Protein AF-0000000068900283 (afdb_homodimer)

Secondary structure (DSSP, 8-state):
-----PPP-----HHHHHHHHHHHHHHHHHHHHHHHHHHT-EEEEEEE-TT--EEEEEESGGGHHHHHHHHHHHHHHHHHHHHTS----/-----PPP-----HHHHHHHHHHHHHHHHHHHHHHHHHHT-EEEEEEE-TT--EEEEEESGGGHHHHHHHHHHHHHHHHHHHHTS----

pLDDT: mean 74.96, std 23.07, range [22.03, 97.81]

Solvent-accessible surface area (backbone atoms only — not comparable to full-atom values): 9881 Å² total; per-residue (Å²): 128,72,80,66,88,71,78,86,54,60,50,79,52,64,69,59,23,50,53,50,42,53,53,49,50,54,51,50,51,52,51,46,49,48,46,21,44,31,37,58,15,35,29,37,40,38,38,29,42,68,88,61,50,78,44,77,48,74,39,47,88,75,40,72,52,48,55,54,45,51,49,50,46,50,49,40,39,55,54,42,27,64,73,78,39,85,72,88,121,128,71,81,65,88,70,77,85,54,61,50,77,54,63,70,59,24,51,51,48,43,53,54,49,50,55,50,51,51,51,51,46,48,47,47,20,45,31,35,57,15,35,30,38,39,39,37,29,42,68,88,61,51,79,45,77,48,73,38,46,88,75,39,71,53,50,55,52,47,51,49,50,46,50,49,42,38,52,53,44,24,64,72,75,38,85,72,88,120

Sequence (178 aa):
MGRGRVQLRRIENKIRRQVTFSKRRTGLVKKAQEISVLCDADVALIVFSPKGKLFEYSAGSRFEFLQELLLNLLLRKRSHIYSCLPTYIMGRGRVQLRRIENKIRRQVTFSKRRTGLVKKAQEISVLCDADVALIVFSPKGKLFEYSAGSRFEFLQELLLNLLLRKRSHIYSCLPTYI

Foldseek 3Di:
DPPPPPDDDQDDDPVVNVVVCVVVVVVVQVVQVCCCVVVVDWDKDWDADPVGDIDIDIDHPVCVCVVVVVVVVVVVCVVCCVPPVPPPD/DPPPPPDDDQDDDPVVNVVCCVVVVVVVQVVQVCCCVVVVDWDKDWDADPVGDIDIDIDHPVCVVVVVVVVVVVVVCVVCCVVVVPPPD

InterPro domains:
  IPR002100 Transcription factor, MADS-box [PF00319] (10-57)
  IPR002100 Transcription factor, MADS-box [PR00404] (3-23)
  IPR002100 Transcription factor, MADS-box [PR00404] (23-38)
  IPR002100 Transcription factor, MADS-box [PR00404] (38-59)
  IPR002100 Transcription factor, MADS-box [PS00350] (3-57)
  IPR002100 Transcription factor, MADS-box [PS50066] (1-61)
  IPR002100 Transcription factor, MADS-box [SM00432] (1-60)
  IPR033896 MADS ME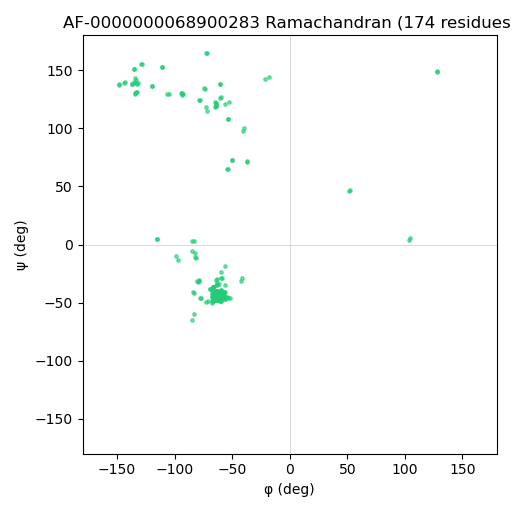F2-like, N-terminal [cd00265] (2-61)
  IPR036879 Transcription factor, MADS-box superfamily [G3DSA:3.40.1810.10] (13-87)
  IPR036879 Transcription factor, MADS-box superfamily [SSF55455] (2-82)
  IPR050142 MADS-box/MEF2 Transcription Factor [PTHR48019] (3-62)

Organism: Brassica napus (NCBI:txid3708)

Radius of gyration: 17.61 Å; Cα contacts (8 Å, |Δi|>4): 223; chains: 2; bounding box: 39×46×52 Å

Nearest PDB structures (foldseek):
  3p57-assembly1_D  TM=8.073E-01  e=1.763E-05  Homo sapiens
  3p57-assembly1_I  TM=8.047E-01  e=3.153E-05  Homo sapiens
  6wc2-assembly2_C  TM=8.057E-01  e=3.363E-05  Homo sapiens
  1k6o-assembly1_C  TM=7.811E-01  e=2.656E-04  Homo sapiens
  1hbx-assembly1_A  TM=7.664E-01  e=3.669E-04  Homo sapiens

Structure (mmCIF, N/CA/C/O backbone):
data_AF-0000000068900283-model_v1
#
loop_
_entity.id
_entity.type
_entity.pdbx_description
1 polymer 'BnaC02g38130D protein'
#
loop_
_atom_site.group_PDB
_atom_site.id
_atom_site.type_symbol
_atom_site.label_atom_id
_atom_site.label_alt_id
_atom_site.label_comp_id
_atom_site.label_asym_id
_atom_site.label_entity_id
_atom_site.label_seq_id
_atom_site.pdbx_PDB_ins_code
_atom_site.Cartn_x
_atom_site.Cartn_y
_atom_site.Cartn_z
_atom_site.occupancy
_atom_site.B_iso_or_equiv
_atom_site.auth_seq_id
_atom_site.auth_comp_id
_atom_site.auth_asym_id
_atom_site.auth_atom_id
_atom_site.pdbx_PDB_model_num
ATOM 1 N N . MET A 1 1 ? -0.367 19.562 -23.812 1 32.22 1 MET A N 1
ATOM 2 C CA . MET A 1 1 ? 0.303 20.125 -22.656 1 32.22 1 MET A CA 1
ATOM 3 C C . MET A 1 1 ? 0.112 19.234 -21.438 1 32.22 1 MET A C 1
ATOM 5 O O . MET A 1 1 ? -1.02 18.922 -21.062 1 32.22 1 MET A O 1
ATOM 9 N N . GLY A 1 2 ? 0.896 18.312 -21.188 1 35.59 2 GLY A N 1
ATOM 10 C CA . GLY A 1 2 ? 0.645 17.422 -20.078 1 35.59 2 GLY A CA 1
ATOM 11 C C . GLY A 1 2 ? 0.497 18.141 -18.75 1 35.59 2 GLY A C 1
ATOM 12 O O . GLY A 1 2 ? 0.884 19.297 -18.625 1 35.59 2 GLY A O 1
ATOM 13 N N . ARG A 1 3 ? -0.55 18.031 -18.078 1 47.88 3 ARG A N 1
ATOM 14 C CA . ARG A 1 3 ? -0.734 18.844 -16.875 1 47.88 3 ARG A CA 1
ATOM 15 C C . ARG A 1 3 ? 0.558 18.938 -16.078 1 47.88 3 ARG A C 1
ATOM 17 O O . ARG A 1 3 ? 1.42 18.062 -16.188 1 47.88 3 ARG A O 1
ATOM 24 N N . GLY A 1 4 ? 1.31 19.969 -16.219 1 48.62 4 GLY A N 1
ATOM 25 C CA . GLY A 1 4 ? 2.523 20.297 -15.484 1 48.62 4 GLY A CA 1
ATOM 26 C C . GLY A 1 4 ? 2.656 19.516 -14.188 1 48.62 4 GLY A C 1
ATOM 27 O O . GLY A 1 4 ? 1.704 18.875 -13.734 1 48.62 4 GLY A O 1
ATOM 28 N N . ARG A 1 5 ? 3.869 19.125 -13.797 1 61.75 5 ARG A N 1
ATOM 29 C CA . ARG A 1 5 ? 4.219 18.469 -12.547 1 61.75 5 ARG A CA 1
ATOM 30 C C . ARG A 1 5 ? 3.637 19.219 -11.352 1 61.75 5 ARG A C 1
ATOM 32 O O . ARG A 1 5 ? 4.039 20.344 -11.062 1 61.75 5 ARG A O 1
ATOM 39 N N . VAL A 1 6 ? 2.299 19.078 -11.227 1 70.12 6 VAL A N 1
ATOM 40 C CA . VAL A 1 6 ? 1.728 19.766 -10.07 1 70.12 6 VAL A CA 1
ATOM 41 C C . VAL A 1 6 ? 2.344 19.203 -8.789 1 70.12 6 VAL A C 1
ATOM 43 O O . VAL A 1 6 ? 2.652 18.016 -8.711 1 70.12 6 VAL A O 1
ATOM 4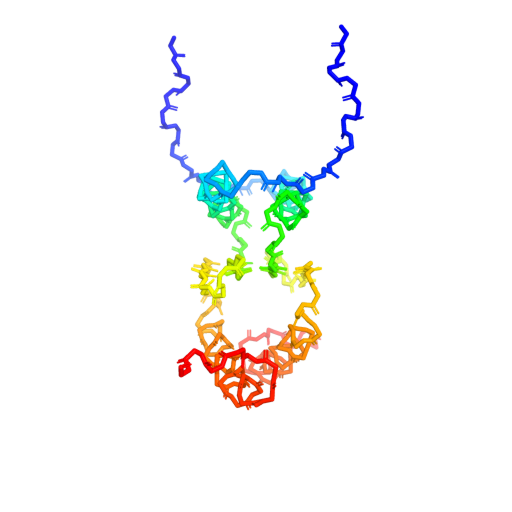6 N N . GLN A 1 7 ? 2.873 20.125 -8.008 1 84.25 7 GLN A N 1
ATOM 47 C CA . GLN A 1 7 ? 3.412 19.766 -6.707 1 84.25 7 GLN A CA 1
ATOM 48 C C . GLN A 1 7 ? 2.316 19.234 -5.785 1 84.25 7 GLN A C 1
ATOM 50 O O . GLN A 1 7 ? 1.239 19.828 -5.691 1 84.25 7 GLN A O 1
ATOM 55 N N . LEU A 1 8 ? 2.555 18.078 -5.367 1 91.62 8 LEU A N 1
ATOM 56 C CA . LEU A 1 8 ? 1.627 17.484 -4.414 1 91.62 8 LEU A CA 1
ATOM 57 C C . LEU A 1 8 ? 1.616 18.25 -3.104 1 91.62 8 LEU A C 1
ATOM 59 O O . LEU A 1 8 ? 2.672 18.531 -2.529 1 91.62 8 LEU A O 1
ATOM 63 N N . ARG A 1 9 ? 0.432 18.797 -2.781 1 94.44 9 ARG A N 1
ATOM 64 C CA . ARG A 1 9 ? 0.277 19.484 -1.505 1 94.44 9 ARG A CA 1
ATOM 65 C C . ARG A 1 9 ? -0.937 18.969 -0.743 1 94.44 9 ARG A C 1
ATOM 67 O O . ARG A 1 9 ? -1.913 18.516 -1.351 1 94.44 9 ARG A O 1
ATOM 74 N N . ARG A 1 10 ? -0.798 19.172 0.55 1 95.69 10 ARG A N 1
ATOM 75 C CA . ARG A 1 10 ? -1.904 18.766 1.41 1 95.69 10 ARG A CA 1
ATOM 76 C C . ARG A 1 10 ? -3.184 19.516 1.047 1 95.69 10 ARG A C 1
ATOM 78 O O . ARG A 1 10 ? -3.152 20.719 0.793 1 95.69 10 ARG A O 1
ATOM 85 N N . ILE A 1 11 ? -4.191 18.781 1.061 1 96.81 11 ILE A N 1
ATOM 86 C CA . ILE A 1 11 ? -5.496 19.391 0.815 1 96.81 11 ILE A CA 1
ATOM 87 C C . ILE A 1 11 ? -5.98 20.094 2.076 1 96.81 11 ILE A C 1
ATOM 89 O O . ILE A 1 11 ? -6.137 19.469 3.129 1 96.81 11 ILE A O 1
ATOM 93 N N . GLU A 1 12 ? -6.289 21.328 2.045 1 97.19 12 GLU A N 1
ATOM 94 C CA . GLU A 1 12 ? -6.609 22.125 3.217 1 97.19 12 GLU A CA 1
ATOM 95 C C . GLU A 1 12 ? -8.07 21.969 3.619 1 97.19 12 GLU A C 1
ATOM 97 O O . GLU A 1 12 ? -8.398 21.984 4.809 1 97.19 12 GLU A O 1
ATOM 102 N N . ASN A 1 13 ? -8.945 21.938 2.674 1 96.75 13 ASN A N 1
ATOM 103 C CA . ASN A 1 13 ? -10.352 21.719 2.996 1 96.75 13 ASN A CA 1
ATOM 104 C C . ASN A 1 13 ? -10.586 20.344 3.613 1 96.75 13 ASN A C 1
ATOM 106 O O . ASN A 1 13 ? -10.352 19.328 2.969 1 96.75 13 ASN A O 1
ATOM 110 N N . LYS A 1 14 ? -11.047 20.344 4.719 1 95 14 LYS A N 1
ATOM 111 C CA . LYS A 1 14 ? -11.195 19.109 5.5 1 95 14 LYS A CA 1
ATOM 112 C C . LYS A 1 14 ? -12.141 18.125 4.805 1 95 14 LYS A C 1
ATOM 114 O O . LYS A 1 14 ? -11.852 16.938 4.742 1 95 14 LYS A O 1
ATOM 119 N N . ILE A 1 15 ? -13.266 18.609 4.379 1 96.38 15 ILE A N 1
ATOM 120 C CA . ILE A 1 15 ? -14.273 17.75 3.76 1 96.38 15 ILE A CA 1
ATOM 121 C C . ILE A 1 15 ? -13.703 17.109 2.498 1 96.38 15 ILE A C 1
ATOM 123 O O . ILE A 1 15 ? -13.812 15.898 2.307 1 96.38 15 ILE A O 1
ATOM 127 N N . ARG A 1 16 ? -13.117 17.938 1.688 1 96.69 16 ARG A N 1
ATOM 128 C CA . ARG A 1 16 ? -12.523 17.422 0.456 1 96.69 16 ARG A CA 1
ATOM 129 C C . ARG A 1 16 ? -11.391 16.453 0.756 1 96.69 16 ARG A C 1
ATOM 131 O O . ARG A 1 16 ? -11.227 15.445 0.062 1 96.69 16 ARG A O 1
ATOM 138 N N . ARG A 1 17 ? -10.594 16.781 1.754 1 97 17 ARG A N 1
ATOM 139 C CA . ARG A 1 17 ? -9.484 15.914 2.15 1 97 17 ARG A CA 1
ATOM 140 C C . ARG A 1 17 ? -9.984 14.539 2.564 1 97 17 ARG A C 1
ATOM 142 O O . ARG A 1 17 ? -9.398 13.523 2.189 1 97 17 ARG A O 1
ATOM 149 N N . GLN A 1 18 ? -11.016 14.562 3.236 1 96.12 18 GLN A N 1
ATOM 150 C CA . GLN A 1 18 ? -11.594 13.305 3.693 1 96.12 18 GLN A CA 1
ATOM 151 C C . GLN A 1 18 ? -12.125 12.484 2.52 1 96.12 18 GLN A C 1
ATOM 153 O O . GLN A 1 18 ? -11.953 11.266 2.479 1 96.12 18 GLN A O 1
ATOM 158 N N . VAL A 1 19 ? -12.805 13.156 1.674 1 97.44 19 VAL A N 1
ATOM 159 C CA . VAL A 1 19 ? -13.359 12.477 0.511 1 97.44 19 VAL A CA 1
ATOM 160 C C . VAL A 1 19 ? -12.234 11.898 -0.338 1 97.44 19 VAL A C 1
ATOM 162 O O . VAL A 1 19 ? -12.297 10.742 -0.76 1 97.44 19 VAL A O 1
ATOM 165 N N . THR A 1 20 ? -11.188 12.672 -0.611 1 97.5 20 THR A N 1
ATOM 166 C CA . THR A 1 20 ? -10.039 12.219 -1.383 1 97.5 20 THR A CA 1
ATOM 167 C C . THR A 1 20 ? -9.359 11.039 -0.697 1 97.5 20 THR A C 1
ATOM 169 O O . THR A 1 20 ? -9 10.055 -1.35 1 97.5 20 THR A O 1
ATOM 172 N N . PHE A 1 21 ? -9.188 11.117 0.588 1 97.62 21 PHE A N 1
ATOM 173 C CA . PHE A 1 21 ? -8.57 10.039 1.355 1 97.62 21 PHE A CA 1
ATOM 174 C C . PHE A 1 21 ? -9.305 8.719 1.12 1 97.62 21 PHE A C 1
ATOM 176 O O . PHE A 1 21 ? -8.672 7.703 0.825 1 97.62 21 PHE A O 1
ATOM 183 N N . SER A 1 22 ? -10.578 8.812 1.163 1 97.06 22 SER A N 1
ATOM 184 C CA . SER A 1 22 ? -11.383 7.605 1.01 1 97.06 22 SER A CA 1
ATOM 185 C C . SER A 1 22 ? -11.242 7.023 -0.393 1 97.06 22 SER A C 1
ATOM 187 O O . SER A 1 22 ? -11.086 5.812 -0.555 1 97.06 22 SER A O 1
ATOM 189 N N . LYS A 1 23 ? -11.328 7.895 -1.266 1 97.56 23 LYS A N 1
ATOM 190 C CA . LYS A 1 23 ? -11.25 7.449 -2.654 1 97.56 23 LYS A CA 1
ATOM 191 C C . LYS A 1 23 ? -9.883 6.852 -2.959 1 97.56 23 LYS A C 1
ATOM 193 O O . LYS A 1 23 ? -9.789 5.766 -3.539 1 97.56 23 LYS A O 1
ATOM 198 N N . ARG A 1 24 ? -8.93 7.562 -2.555 1 97.81 24 ARG A N 1
ATOM 199 C CA . ARG A 1 24 ? -7.578 7.117 -2.867 1 97.81 24 ARG A CA 1
ATOM 200 C C . ARG A 1 24 ? -7.223 5.855 -2.09 1 97.81 24 ARG A C 1
ATOM 202 O O . ARG A 1 24 ? -6.484 5 -2.586 1 97.81 24 ARG A O 1
ATOM 209 N N . ARG A 1 25 ? -7.625 5.781 -0.932 1 96.69 25 ARG A N 1
ATOM 210 C CA . ARG A 1 25 ? -7.391 4.578 -0.137 1 96.69 25 ARG A CA 1
ATOM 211 C C . ARG A 1 25 ? -7.945 3.344 -0.837 1 96.69 25 ARG A C 1
ATOM 213 O O . ARG A 1 25 ? -7.266 2.32 -0.934 1 96.69 25 ARG A O 1
ATOM 220 N N . THR A 1 26 ? -9.164 3.439 -1.328 1 97.25 26 THR A N 1
ATOM 221 C CA . THR A 1 26 ? -9.797 2.332 -2.041 1 97.25 26 THR A CA 1
ATOM 222 C C . THR A 1 26 ? -8.992 1.967 -3.287 1 97.25 26 THR A C 1
ATOM 224 O O . THR A 1 26 ? -8.812 0.787 -3.594 1 97.25 26 THR A O 1
ATOM 227 N N . GLY A 1 27 ? -8.539 3.002 -3.941 1 97.69 27 GLY A N 1
ATOM 228 C CA . GLY A 1 27 ? -7.711 2.771 -5.117 1 97.69 27 GLY A CA 1
ATOM 229 C C . GLY A 1 27 ? -6.402 2.072 -4.797 1 97.69 27 GLY A C 1
ATOM 230 O O . GLY A 1 27 ? -5.957 1.2 -5.547 1 97.69 27 GLY A O 1
ATOM 231 N N . LEU A 1 28 ? -5.816 2.443 -3.742 1 97.62 28 LEU A N 1
ATOM 232 C CA . LEU A 1 28 ? -4.559 1.848 -3.305 1 97.62 28 LEU A CA 1
ATOM 233 C C . LEU A 1 28 ? -4.734 0.362 -3.008 1 97.62 28 LEU A C 1
ATOM 235 O O . LEU A 1 28 ? -3.922 -0.461 -3.436 1 97.62 28 LEU A O 1
ATOM 239 N N . VAL A 1 29 ? -5.797 0.027 -2.371 1 96.38 29 VAL A N 1
ATOM 240 C CA . VAL A 1 29 ? -6.09 -1.359 -2.021 1 96.38 29 VAL A CA 1
ATOM 241 C C . VAL A 1 29 ? -6.32 -2.176 -3.289 1 96.38 29 VAL A C 1
ATOM 243 O O . VAL A 1 29 ? -5.824 -3.299 -3.412 1 96.38 29 VAL A O 1
ATOM 246 N N . LYS A 1 30 ? -7.016 -1.585 -4.207 1 96.5 30 LYS A N 1
ATOM 247 C CA . LYS A 1 30 ? -7.258 -2.271 -5.473 1 96.5 30 LYS A CA 1
ATOM 248 C C . LYS A 1 30 ? -5.949 -2.598 -6.184 1 96.5 30 LYS A C 1
ATOM 250 O O . LYS A 1 30 ? -5.773 -3.705 -6.695 1 96.5 30 LYS A O 1
ATOM 255 N N . LYS A 1 31 ? -5.133 -1.633 -6.148 1 97 31 LYS A N 1
ATOM 256 C CA . LYS A 1 31 ? -3.852 -1.843 -6.816 1 97 31 LYS A CA 1
ATOM 257 C C . LYS A 1 31 ? -3.027 -2.908 -6.102 1 97 31 LYS A C 1
ATOM 259 O O . LYS A 1 31 ? -2.301 -3.672 -6.742 1 97 31 LYS A O 1
ATOM 264 N N . ALA A 1 32 ? -3.07 -2.926 -4.82 1 95.94 32 ALA A N 1
ATOM 265 C CA . ALA A 1 32 ? -2.383 -3.953 -4.043 1 95.94 32 ALA A CA 1
ATOM 266 C C . ALA A 1 32 ? -2.92 -5.344 -4.375 1 95.94 32 ALA A C 1
ATOM 268 O O . ALA A 1 32 ? -2.15 -6.293 -4.523 1 95.94 32 ALA A O 1
ATOM 269 N N . GLN A 1 33 ? -4.176 -5.504 -4.484 1 95.31 33 GLN A N 1
ATOM 270 C CA . GLN A 1 33 ? -4.805 -6.77 -4.852 1 95.31 33 GLN A CA 1
ATOM 271 C C . GLN A 1 33 ? -4.371 -7.219 -6.242 1 95.31 33 GLN A C 1
ATOM 273 O O . GLN A 1 33 ? -4.121 -8.406 -6.469 1 95.31 33 GLN A O 1
ATOM 278 N N . GLU A 1 34 ? -4.367 -6.324 -7.105 1 96.31 34 GLU A N 1
ATOM 279 C CA . GLU A 1 34 ? -3.979 -6.625 -8.484 1 96.31 34 GLU A CA 1
ATOM 280 C C . GLU A 1 34 ? -2.553 -7.168 -8.547 1 96.31 34 GLU A C 1
ATOM 282 O O . GLU A 1 34 ? -2.293 -8.164 -9.227 1 96.31 34 GLU A O 1
ATOM 287 N N . ILE A 1 35 ? -1.7 -6.48 -7.898 1 96.38 35 ILE A N 1
ATOM 288 C CA . ILE A 1 35 ? -0.312 -6.93 -7.883 1 96.38 35 ILE A CA 1
ATOM 289 C C . ILE A 1 35 ? -0.236 -8.344 -7.32 1 96.38 35 ILE A C 1
ATOM 291 O O . ILE A 1 35 ? 0.514 -9.18 -7.828 1 96.38 35 ILE A O 1
ATOM 295 N N . SER A 1 36 ? -0.951 -8.562 -6.277 1 95 36 SER A N 1
ATOM 296 C CA . SER A 1 36 ? -0.938 -9.867 -5.621 1 95 36 SER A CA 1
ATOM 297 C C . SER A 1 36 ? -1.38 -10.969 -6.578 1 95 36 SER A C 1
ATOM 299 O O . SER A 1 36 ? -0.729 -12.016 -6.676 1 95 36 SER A O 1
ATOM 301 N N . VAL A 1 37 ? -2.412 -10.758 -7.301 1 95.38 37 VAL A N 1
ATOM 302 C CA . VAL A 1 37 ? -2.975 -11.781 -8.18 1 95.38 37 VAL A CA 1
ATOM 303 C C . VAL A 1 37 ? -2.127 -11.898 -9.445 1 95.38 37 VAL A C 1
ATOM 305 O O . VAL A 1 37 ? -1.732 -13 -9.828 1 95.38 37 VAL A O 1
ATOM 308 N N . LEU A 1 38 ? -1.782 -10.797 -10.016 1 95.94 38 LEU A N 1
ATOM 309 C CA . LEU A 1 38 ? -1.062 -10.805 -11.289 1 95.94 38 LEU A CA 1
ATOM 310 C C . LEU A 1 38 ? 0.335 -11.391 -11.117 1 95.94 38 LEU A C 1
ATOM 312 O O . LEU A 1 38 ? 0.821 -12.117 -11.984 1 95.94 38 LEU A O 1
ATOM 316 N N . CYS A 1 39 ? 0.927 -11.094 -9.969 1 96.56 39 CYS A N 1
ATOM 317 C CA . CYS A 1 39 ? 2.35 -11.391 -9.836 1 96.56 39 CYS A CA 1
ATOM 318 C C . CYS A 1 39 ? 2.586 -12.453 -8.773 1 96.56 39 CYS A C 1
ATOM 320 O O . CYS A 1 39 ? 3.73 -12.727 -8.398 1 96.56 39 CYS A O 1
ATOM 322 N N . ASP A 1 40 ? 1.533 -12.969 -8.258 1 94 40 ASP A N 1
ATOM 323 C CA . ASP A 1 40 ? 1.675 -13.961 -7.199 1 94 40 ASP A CA 1
ATOM 324 C C . ASP A 1 40 ? 2.58 -13.445 -6.082 1 94 40 ASP A C 1
ATOM 326 O O . ASP A 1 40 ? 3.535 -14.125 -5.691 1 94 40 ASP A O 1
ATOM 330 N N . ALA A 1 41 ? 2.322 -12.305 -5.738 1 92.88 41 ALA A N 1
ATOM 331 C CA . ALA A 1 41 ? 3.111 -11.625 -4.711 1 92.88 41 ALA A CA 1
ATOM 332 C C . ALA A 1 41 ? 2.299 -11.43 -3.434 1 92.88 41 ALA A C 1
ATOM 334 O O . ALA A 1 41 ? 1.066 -11.406 -3.473 1 92.88 41 ALA A O 1
ATOM 335 N N . ASP A 1 42 ? 2.965 -11.375 -2.365 1 87.62 42 ASP A N 1
ATOM 336 C CA . ASP A 1 42 ? 2.334 -11.031 -1.095 1 87.62 42 ASP A CA 1
ATOM 337 C C . ASP A 1 42 ? 2.43 -9.531 -0.82 1 87.62 42 ASP A C 1
ATOM 339 O O . ASP A 1 42 ? 3.506 -8.938 -0.938 1 87.62 42 ASP A O 1
ATOM 343 N N . VAL A 1 43 ? 1.306 -8.961 -0.502 1 90.31 43 VAL A N 1
ATOM 344 C CA . VAL A 1 43 ? 1.27 -7.516 -0.296 1 90.31 43 VAL A CA 1
ATOM 345 C C . VAL A 1 43 ? 0.517 -7.199 0.994 1 90.31 43 VAL A C 1
ATOM 347 O O . VAL A 1 43 ? -0.511 -7.812 1.288 1 90.31 43 VAL A O 1
ATOM 350 N N . ALA A 1 44 ? 1.037 -6.277 1.726 1 86 44 ALA A N 1
ATOM 351 C CA . ALA A 1 44 ? 0.356 -5.754 2.908 1 86 44 ALA A CA 1
ATOM 352 C C . ALA A 1 44 ? 0.39 -4.23 2.934 1 86 44 ALA A C 1
ATOM 354 O O . ALA A 1 44 ? 1.402 -3.619 2.578 1 86 44 ALA A O 1
ATOM 355 N N . LEU A 1 45 ? -0.719 -3.629 3.377 1 88.44 45 LEU A N 1
ATOM 356 C CA . LEU A 1 45 ? -0.883 -2.18 3.414 1 88.44 45 LEU A CA 1
ATOM 357 C C . LEU A 1 45 ? -1.466 -1.731 4.75 1 88.44 45 LEU A C 1
ATOM 359 O O . LEU A 1 45 ? -2.373 -2.373 5.281 1 88.44 45 LEU A O 1
ATOM 363 N N . ILE A 1 46 ? -0.921 -0.621 5.234 1 84.19 46 ILE A N 1
ATOM 364 C CA . ILE A 1 46 ? -1.463 0.03 6.422 1 84.19 46 ILE A CA 1
ATOM 365 C C . ILE A 1 46 ? -1.602 1.529 6.172 1 84.19 46 ILE A C 1
ATOM 367 O O . ILE A 1 46 ? -0.669 2.172 5.68 1 84.19 46 ILE A O 1
ATOM 371 N N . VAL A 1 47 ? -2.77 2.027 6.504 1 89.19 47 VAL A N 1
ATOM 372 C CA . VAL A 1 47 ? -3.021 3.451 6.309 1 89.19 47 VAL A CA 1
ATOM 373 C C . VAL A 1 47 ? -3.697 4.031 7.551 1 89.19 47 VAL A C 1
ATOM 375 O O . VAL A 1 47 ? -4.672 3.469 8.055 1 89.19 47 VAL A O 1
ATOM 378 N N . PHE A 1 48 ? -3.137 5.098 7.996 1 86.75 48 PHE A N 1
ATOM 379 C CA . PHE A 1 48 ? -3.777 5.848 9.07 1 86.75 48 PHE A CA 1
ATOM 380 C C . PHE A 1 48 ? -4.398 7.133 8.539 1 86.75 48 PHE A C 1
ATOM 382 O O . PHE A 1 48 ? -3.74 7.902 7.84 1 86.75 48 PHE A O 1
ATOM 389 N N . SER A 1 49 ? -5.617 7.289 8.891 1 87.88 49 SER A N 1
ATOM 390 C CA . SER A 1 49 ? -6.281 8.531 8.508 1 87.88 49 SER A CA 1
ATOM 391 C C . SER A 1 49 ? -5.758 9.711 9.328 1 87.88 49 SER A C 1
ATOM 393 O O . SER A 1 49 ? -5.125 9.516 10.367 1 87.88 49 SER A O 1
ATOM 395 N N . PRO A 1 50 ? -6.082 10.898 8.812 1 84.38 50 PRO A N 1
ATOM 396 C CA . PRO A 1 50 ? -5.715 12.078 9.602 1 84.38 50 PRO A CA 1
ATOM 397 C C . PRO A 1 50 ? -6.355 12.086 10.984 1 84.38 50 PRO A C 1
ATOM 399 O O . PRO A 1 50 ? -5.77 12.609 11.938 1 84.38 50 PRO A O 1
ATOM 402 N N . LYS A 1 51 ? -7.5 11.492 11.133 1 84.62 51 LYS A N 1
ATOM 403 C CA . LYS A 1 51 ? -8.188 11.43 12.414 1 84.62 51 LYS A CA 1
ATOM 404 C C . LYS A 1 51 ? -7.629 10.305 13.289 1 84.62 51 LYS A C 1
ATOM 406 O O . LYS A 1 51 ? -8.016 10.164 14.445 1 84.62 51 LYS A O 1
ATOM 411 N N . GLY A 1 52 ? -6.859 9.516 12.664 1 78.25 52 GLY A N 1
ATOM 412 C CA . GLY A 1 52 ? -6.207 8.477 13.438 1 78.25 52 GLY A CA 1
ATOM 413 C C . GLY A 1 52 ? -6.828 7.102 13.242 1 78.25 52 GLY A C 1
ATOM 414 O O . GLY A 1 52 ? -6.441 6.141 13.906 1 78.25 52 GLY A O 1
ATOM 415 N N . LYS A 1 53 ? -7.73 7.098 12.359 1 83.19 53 LYS A N 1
ATOM 416 C CA . LYS A 1 53 ? -8.344 5.801 12.086 1 83.19 53 LYS A CA 1
ATOM 417 C C . LYS A 1 53 ? -7.402 4.91 11.273 1 83.19 53 LYS A C 1
ATOM 419 O O . LYS A 1 53 ? -6.777 5.367 10.32 1 83.19 53 LYS A O 1
ATOM 424 N N . LEU A 1 54 ? -7.309 3.605 11.734 1 80.81 54 LEU A N 1
ATOM 425 C CA . LEU A 1 54 ? -6.41 2.65 11.094 1 80.81 54 LEU A CA 1
ATOM 426 C C . LEU A 1 54 ? -7.148 1.837 10.039 1 80.81 54 LEU A C 1
ATOM 428 O O . LEU A 1 54 ? -8.242 1.332 10.289 1 80.81 54 LEU A O 1
ATOM 432 N N . PHE A 1 55 ? -6.59 1.742 8.828 1 86.19 55 PHE A N 1
ATOM 433 C CA . PHE A 1 55 ? -7.027 0.863 7.754 1 86.19 55 PHE A CA 1
ATOM 434 C C . PHE A 1 55 ? -5.918 -0.102 7.355 1 86.19 55 PHE A C 1
ATOM 436 O O . PHE A 1 55 ? -4.75 0.284 7.285 1 86.19 55 PHE A O 1
ATOM 443 N N . GLU A 1 56 ? -6.297 -1.369 7.164 1 82.38 56 GLU A N 1
ATOM 444 C CA . GLU A 1 56 ? -5.293 -2.365 6.797 1 82.38 56 GLU A CA 1
ATOM 445 C C . GLU A 1 56 ? -5.797 -3.264 5.668 1 82.38 56 GLU A C 1
ATOM 447 O O . GLU A 1 56 ? -7.004 -3.471 5.523 1 82.38 56 GLU A O 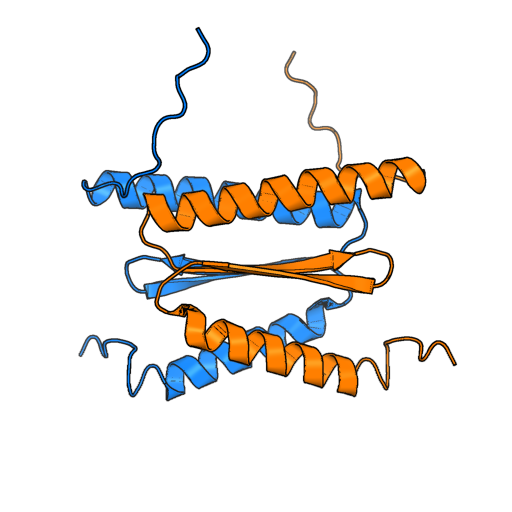1
ATOM 452 N N . TYR A 1 57 ? -4.84 -3.74 4.91 1 86.5 57 TYR A N 1
ATOM 453 C CA . TYR A 1 57 ? -5.098 -4.691 3.832 1 86.5 57 TYR A CA 1
ATOM 454 C C . TYR A 1 57 ? -3.912 -5.629 3.641 1 86.5 57 TYR A C 1
ATOM 456 O O . TYR A 1 57 ? -2.758 -5.219 3.781 1 86.5 57 TYR A O 1
ATOM 464 N N . SER A 1 58 ? -4.238 -6.898 3.436 1 85.94 58 SER A N 1
ATOM 465 C CA . SER A 1 58 ? -3.184 -7.852 3.1 1 85.94 58 SER A CA 1
ATOM 466 C C . SER A 1 58 ? -3.68 -8.891 2.1 1 85.94 58 SER A C 1
ATOM 468 O O . SER A 1 58 ? -4.844 -9.297 2.143 1 85.94 58 SER A O 1
ATOM 470 N N . ALA A 1 59 ? -2.814 -9.133 1.244 1 82.62 59 ALA A N 1
ATOM 471 C CA . ALA A 1 59 ? -3.107 -10.172 0.258 1 82.62 59 ALA A CA 1
ATOM 472 C C . ALA A 1 59 ? -1.895 -11.07 0.031 1 82.62 59 ALA A C 1
ATOM 474 O O . ALA A 1 59 ? -0.755 -10.594 0.039 1 82.62 59 ALA A O 1
ATOM 475 N N . GLY A 1 60 ? -2.18 -12.328 -0.047 1 79.31 60 GLY A N 1
ATOM 476 C CA . GLY A 1 60 ? -1.118 -13.289 -0.292 1 79.31 60 GLY A CA 1
ATOM 477 C C . GLY A 1 60 ? -1.096 -14.422 0.716 1 79.31 60 GLY A C 1
ATOM 478 O O . GLY A 1 60 ? -1.662 -14.305 1.805 1 79.31 60 GLY A O 1
ATOM 479 N N . SER A 1 61 ? -0.699 -15.562 0.394 1 65.31 61 SER A N 1
ATOM 480 C CA . SER A 1 61 ? -0.699 -16.781 1.202 1 65.31 61 SER A CA 1
ATOM 481 C C . SER A 1 61 ? 0.219 -16.641 2.412 1 65.31 61 SER A C 1
ATOM 483 O O . SER A 1 61 ? 0.011 -17.297 3.436 1 65.31 61 SER A O 1
ATOM 485 N N . ARG A 1 62 ? 1.185 -15.906 2.246 1 58.75 62 ARG A N 1
ATOM 486 C CA . ARG A 1 62 ? 2.197 -15.844 3.295 1 58.75 62 ARG A CA 1
ATOM 487 C C . ARG A 1 62 ? 1.785 -14.883 4.402 1 58.75 62 ARG A C 1
ATOM 489 O O . ARG A 1 62 ? 2.428 -14.828 5.453 1 58.75 62 ARG A O 1
ATOM 496 N N . PHE A 1 63 ? 0.729 -14.133 4.281 1 59.69 63 PHE A N 1
ATOM 497 C CA . PHE A 1 63 ? 0.461 -13.016 5.184 1 59.69 63 PHE A CA 1
ATOM 498 C C . PHE A 1 63 ? -0.245 -13.5 6.445 1 59.69 63 PHE A C 1
ATOM 500 O O . PHE A 1 63 ? -0.67 -12.695 7.273 1 59.69 63 PHE A O 1
ATOM 507 N N . GLU A 1 64 ? -0.478 -14.742 6.656 1 56.31 64 GLU A N 1
ATOM 508 C CA . GLU A 1 64 ? -0.909 -15.078 8.008 1 56.31 64 GLU A CA 1
ATOM 509 C C . GLU A 1 64 ? -0.111 -14.305 9.055 1 56.31 64 GLU A C 1
ATOM 511 O O . GLU A 1 64 ? -0.663 -13.859 10.062 1 56.31 64 GLU A O 1
ATOM 516 N N . PHE A 1 65 ? 0.991 -14.008 8.758 1 53.75 65 PHE A N 1
ATOM 517 C CA . PHE A 1 65 ? 1.888 -13.359 9.711 1 53.75 65 PHE A CA 1
ATOM 518 C C . PHE A 1 65 ? 1.597 -11.867 9.805 1 53.75 65 PHE A C 1
ATOM 520 O O . PHE A 1 65 ? 1.708 -11.273 10.875 1 53.75 65 PHE A O 1
ATOM 527 N N . LEU A 1 66 ? 1.15 -11.359 8.641 1 57.28 66 LEU A N 1
ATOM 528 C CA . LEU A 1 66 ? 0.895 -9.922 8.672 1 57.28 66 LEU A CA 1
ATOM 529 C C . LEU A 1 66 ? -0.189 -9.586 9.695 1 57.28 66 LEU A C 1
ATOM 531 O O . LEU A 1 66 ? -0.117 -8.555 10.367 1 57.28 66 LEU A O 1
ATOM 535 N N . GLN A 1 67 ? -1.064 -10.5 9.773 1 58.31 67 GLN A N 1
ATOM 536 C CA . GLN A 1 67 ? -2.07 -10.297 10.812 1 58.31 67 GLN A CA 1
ATOM 537 C C . GLN A 1 67 ? -1.421 -10.148 12.188 1 58.31 67 GLN A C 1
ATOM 539 O O . GLN A 1 67 ? -1.819 -9.297 12.984 1 58.31 67 GLN A O 1
ATOM 544 N N . GLU A 1 68 ? -0.56 -10.984 12.375 1 59.25 68 GLU A N 1
ATOM 545 C CA . GLU A 1 68 ? 0.136 -10.906 13.656 1 59.25 68 GLU A CA 1
ATOM 546 C C . GLU A 1 68 ? 0.928 -9.609 13.773 1 59.25 68 GLU A C 1
ATOM 548 O O . GLU A 1 68 ? 0.956 -8.992 14.844 1 59.25 68 GLU A O 1
ATOM 553 N N . LEU A 1 69 ? 1.396 -9.25 12.711 1 58.06 69 LEU A N 1
ATOM 554 C CA . LEU A 1 69 ? 2.164 -8.016 12.68 1 58.06 69 LEU A CA 1
ATOM 555 C C . LEU A 1 69 ? 1.269 -6.812 12.969 1 58.06 69 LEU A C 1
ATOM 557 O O . LEU A 1 69 ? 1.625 -5.945 13.773 1 58.06 69 LEU A O 1
ATOM 561 N N . LEU A 1 70 ? 0.279 -6.898 12.258 1 59.22 70 LEU A N 1
ATOM 562 C CA . LEU A 1 70 ? -0.679 -5.812 12.438 1 59.22 70 LEU A CA 1
ATOM 563 C C . LEU A 1 70 ? -1.174 -5.762 13.883 1 59.22 70 LEU A C 1
ATOM 565 O O . LEU A 1 70 ? -1.292 -4.68 14.461 1 59.22 70 LEU A O 1
ATOM 569 N N . LEU A 1 71 ? -1.366 -6.902 14.383 1 59.03 71 LEU A N 1
ATOM 570 C CA . LEU A 1 71 ? -1.807 -6.996 15.773 1 59.03 71 LEU A CA 1
ATOM 571 C C . LEU A 1 71 ? -0.76 -6.41 16.719 1 59.03 71 LEU A C 1
ATOM 573 O O . LEU A 1 71 ? -1.097 -5.668 17.641 1 59.03 71 LEU A O 1
ATOM 577 N N . ASN A 1 72 ? 0.396 -6.703 16.469 1 59.19 72 ASN A N 1
ATOM 578 C CA . ASN A 1 72 ? 1.477 -6.203 17.297 1 59.19 72 ASN A CA 1
ATOM 579 C C . ASN A 1 72 ? 1.631 -4.691 17.172 1 59.19 72 ASN A C 1
ATOM 581 O O . ASN A 1 72 ? 1.908 -4.004 18.156 1 59.19 72 ASN A O 1
ATOM 585 N N . LEU A 1 73 ? 1.422 -4.277 16.016 1 57.28 73 LEU A N 1
ATOM 586 C CA . LEU A 1 73 ? 1.469 -2.836 15.789 1 57.28 73 LEU A CA 1
ATOM 587 C C . LEU A 1 73 ? 0.358 -2.129 16.562 1 57.28 73 LEU A C 1
ATOM 589 O O . LEU A 1 73 ? 0.585 -1.072 17.156 1 57.28 73 LEU A O 1
ATOM 593 N N . LEU A 1 74 ? -0.685 -2.697 16.453 1 57.31 74 LEU A N 1
ATOM 594 C CA . LEU A 1 74 ? -1.838 -2.137 17.156 1 57.31 74 LEU A CA 1
ATOM 595 C C . LEU A 1 74 ? -1.612 -2.135 18.672 1 57.31 74 LEU A C 1
ATOM 597 O O . LEU A 1 74 ? -1.981 -1.179 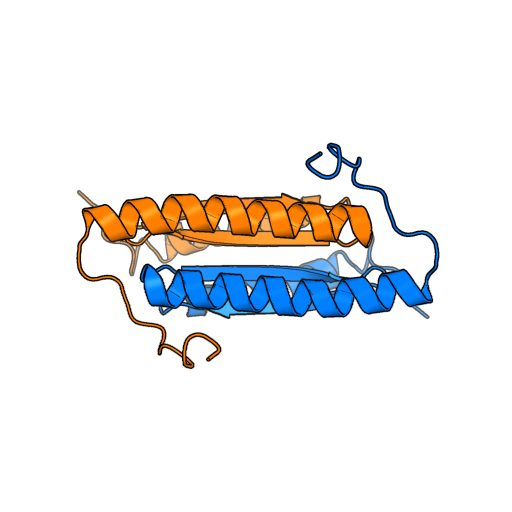19.359 1 57.31 74 LEU A O 1
ATOM 601 N N . LEU A 1 75 ? -1.036 -3.189 19.062 1 56.19 75 LEU A N 1
ATOM 602 C CA . LEU A 1 75 ? -0.755 -3.293 20.484 1 56.19 75 LEU A CA 1
ATOM 603 C C . LEU A 1 75 ? 0.296 -2.271 20.906 1 56.19 75 LEU A C 1
ATOM 605 O O . LEU A 1 75 ? 0.205 -1.693 22 1 56.19 75 LEU A O 1
ATOM 609 N N . ARG A 1 76 ? 1.188 -2.184 20.141 1 53.38 76 ARG A N 1
ATOM 610 C CA . ARG A 1 76 ? 2.238 -1.21 20.422 1 53.38 76 ARG A CA 1
ATOM 611 C C . ARG A 1 76 ? 1.708 0.215 20.312 1 53.38 76 ARG A C 1
ATOM 613 O O . ARG A 1 76 ? 2.07 1.081 21.109 1 53.38 76 ARG A O 1
ATOM 620 N N . LYS A 1 77 ? 1.1 0.426 19.281 1 50.84 77 LYS A N 1
ATOM 621 C CA . LYS A 1 77 ? 0.438 1.727 19.219 1 50.84 77 LYS A CA 1
ATOM 622 C C . LYS A 1 77 ? -0.438 1.955 20.453 1 50.84 77 LYS A C 1
ATOM 624 O O . LYS A 1 77 ? -0.462 3.055 21 1 50.84 77 LYS A O 1
ATOM 629 N N . ARG A 1 78 ? -1.172 0.862 20.703 1 48.44 78 ARG A N 1
ATOM 630 C CA . ARG A 1 78 ? -1.922 0.982 21.938 1 48.44 78 ARG A CA 1
ATOM 631 C C . ARG A 1 78 ? -0.99 1.247 23.125 1 48.44 78 ARG A C 1
ATOM 633 O O . ARG A 1 78 ? -1.323 2.021 24.016 1 48.44 78 ARG A O 1
ATOM 640 N N . SER A 1 79 ? 0.08 0.528 23.031 1 45.69 79 SER A N 1
ATOM 641 C CA . SER A 1 79 ? 1.015 0.85 24.109 1 45.69 79 SER A CA 1
ATOM 642 C C . SER A 1 79 ? 1.669 2.209 23.891 1 45.69 79 SER A C 1
ATOM 644 O O . SER A 1 79 ? 1.836 2.986 24.828 1 45.69 79 SER A O 1
ATOM 646 N N . HIS A 1 80 ? 2.176 2.424 22.703 1 41.69 80 HIS A N 1
ATOM 647 C CA . HIS A 1 80 ? 2.715 3.752 22.438 1 41.69 80 HIS A CA 1
ATOM 648 C C . HIS A 1 80 ? 1.6 4.75 22.141 1 41.69 80 HIS A C 1
ATOM 650 O O . HIS A 1 80 ? 1.802 5.961 22.234 1 41.69 80 HIS A O 1
ATOM 656 N N . ILE A 1 81 ? 0.436 4.504 21.578 1 41.78 81 ILE A N 1
ATOM 657 C CA . ILE A 1 81 ? -0.63 5.473 21.797 1 41.78 81 ILE A CA 1
ATOM 658 C C . ILE A 1 81 ? -0.865 5.656 23.297 1 41.78 81 ILE A C 1
ATOM 660 O O . ILE A 1 81 ? -1.385 6.688 23.734 1 41.78 81 ILE A O 1
ATOM 664 N N . TYR A 1 82 ? -0.62 5.07 24.328 1 36.88 82 TYR A N 1
ATOM 665 C CA . TYR A 1 82 ? -0.361 5.777 25.578 1 36.88 82 TYR A CA 1
ATOM 666 C C . TYR A 1 82 ? 0.786 6.77 25.422 1 36.88 82 TYR A C 1
ATOM 668 O O . TYR A 1 82 ? 0.757 7.859 25.984 1 36.88 82 TYR A O 1
ATOM 676 N N . SER A 1 83 ? 1.899 6.863 24.891 1 35.38 83 SER A N 1
ATOM 677 C CA . SER A 1 83 ? 2.596 8.141 24.766 1 35.38 83 SER A CA 1
ATOM 678 C C . SER A 1 83 ? 2.135 8.891 23.516 1 35.38 83 SER A C 1
ATOM 680 O O . SER A 1 83 ? 1.934 10.102 23.547 1 35.38 83 SER A O 1
ATOM 682 N N . CYS A 1 84 ? 2.207 8.672 22.078 1 36.28 84 CYS A N 1
ATOM 683 C CA . CYS A 1 84 ? 1.843 9.664 21.062 1 36.28 84 CYS A CA 1
ATOM 684 C C . CYS A 1 84 ? 0.44 9.414 20.531 1 36.28 84 CYS A C 1
ATOM 686 O O . CYS A 1 84 ? 0.003 10.07 19.578 1 36.28 84 CYS A O 1
ATOM 688 N N . LEU A 1 85 ? -0.341 8.5 20.672 1 32.25 85 LEU A N 1
ATOM 689 C CA . LEU A 1 85 ? -1.73 8.5 20.234 1 32.25 85 LEU A CA 1
ATOM 690 C C . LEU A 1 85 ? -2.574 9.422 21.109 1 32.25 85 LEU A C 1
ATOM 692 O O . LEU A 1 85 ? -2.475 9.383 22.344 1 32.25 85 LEU A O 1
ATOM 696 N N . PRO A 1 86 ? -3.219 10.617 20.625 1 31.98 86 PRO A N 1
ATOM 697 C CA . PRO A 1 86 ? -4.16 11.352 21.484 1 31.98 86 PRO A CA 1
ATOM 698 C C . PRO A 1 86 ? -5.277 10.469 22.031 1 31.98 86 PRO A C 1
ATOM 700 O O . PRO A 1 86 ? -5.676 9.5 21.375 1 31.98 86 PRO A O 1
ATOM 703 N N . THR A 1 87 ? -5.387 10.062 23.312 1 28.56 87 THR A N 1
ATOM 704 C CA . THR A 1 87 ? -6.508 9.727 24.188 1 28.56 87 THR A CA 1
ATOM 705 C C . THR A 1 87 ? -7.688 10.656 23.922 1 28.56 87 THR A C 1
ATOM 707 O O . THR A 1 87 ? -7.598 11.867 24.156 1 28.56 87 THR A O 1
ATOM 710 N N . TYR A 1 88 ? -8.453 10.625 22.844 1 24.27 88 TYR A N 1
ATOM 711 C CA . TYR A 1 88 ? -9.688 11.383 22.969 1 24.27 88 TYR A CA 1
ATOM 712 C C . TYR A 1 88 ? -10.469 10.945 24.203 1 24.27 88 TYR A C 1
ATOM 714 O O . TYR A 1 88 ? -10.922 9.797 24.281 1 24.27 88 TYR A O 1
ATOM 722 N N . ILE A 1 89 ? -9.891 11.188 25.5 1 22.45 89 ILE A N 1
ATOM 723 C CA . ILE A 1 89 ? -10.867 11.57 26.516 1 22.45 89 ILE A CA 1
ATOM 724 C C . ILE A 1 89 ? -11.508 12.898 26.125 1 22.45 89 ILE A C 1
ATOM 726 O O . ILE A 1 89 ? -10.82 13.844 25.734 1 22.45 89 ILE A O 1
ATOM 730 N N . MET B 1 1 ? -17.125 0.614 -25.609 1 32.97 1 MET B N 1
ATOM 731 C CA . MET B 1 1 ? -17.047 -0.734 -25.047 1 32.97 1 MET B CA 1
ATOM 732 C C . MET B 1 1 ? -15.984 -0.81 -23.953 1 32.97 1 MET B C 1
ATOM 734 O O . MET B 1 1 ? -14.812 -0.495 -24.203 1 32.97 1 MET B O 1
ATOM 738 N N . GLY B 1 2 ? -16.281 -0.429 -22.812 1 35.66 2 GLY B N 1
ATOM 739 C CA . GLY B 1 2 ? -15.242 -0.428 -21.797 1 35.66 2 GLY B CA 1
ATOM 740 C C . GLY B 1 2 ? -14.523 -1.761 -21.672 1 35.66 2 GLY B C 1
ATOM 741 O O . GLY B 1 2 ? -15.016 -2.779 -22.172 1 35.66 2 GLY B O 1
ATOM 742 N N . ARG B 1 3 ? -13.297 -1.853 -21.812 1 47.5 3 ARG B N 1
ATOM 743 C CA . ARG B 1 3 ? -12.648 -3.162 -21.797 1 47.5 3 ARG B CA 1
ATOM 744 C C . ARG B 1 3 ? -13.273 -4.062 -20.734 1 47.5 3 ARG B C 1
ATOM 746 O O . ARG B 1 3 ? -13.844 -3.574 -19.75 1 47.5 3 ARG B O 1
ATOM 753 N N . GLY B 1 4 ? -14.125 -4.953 -21.078 1 48.94 4 GLY B N 1
ATOM 754 C CA . GLY B 1 4 ? -14.758 -5.957 -20.234 1 48.94 4 GLY B CA 1
ATOM 755 C C . GLY B 1 4 ? -13.977 -6.25 -18.969 1 48.94 4 GLY B C 1
ATOM 756 O O . GLY B 1 4 ? -12.82 -5.855 -18.844 1 48.94 4 GLY B O 1
ATOM 757 N N . ARG B 1 5 ? -14.664 -6.48 -17.859 1 62.12 5 ARG B N 1
ATOM 758 C CA . ARG B 1 5 ? -14.102 -6.879 -16.562 1 62.12 5 ARG B CA 1
ATOM 759 C C . ARG B 1 5 ? -13.156 -8.07 -16.719 1 62.12 5 ARG B C 1
ATOM 761 O O . ARG B 1 5 ? -13.594 -9.172 -17.062 1 62.12 5 ARG B O 1
ATOM 768 N N . VAL B 1 6 ? -11.977 -7.742 -17.312 1 70.44 6 VAL B N 1
ATOM 769 C CA . VAL B 1 6 ? -11.047 -8.859 -17.438 1 70.44 6 VAL B CA 1
ATOM 770 C C . VAL B 1 6 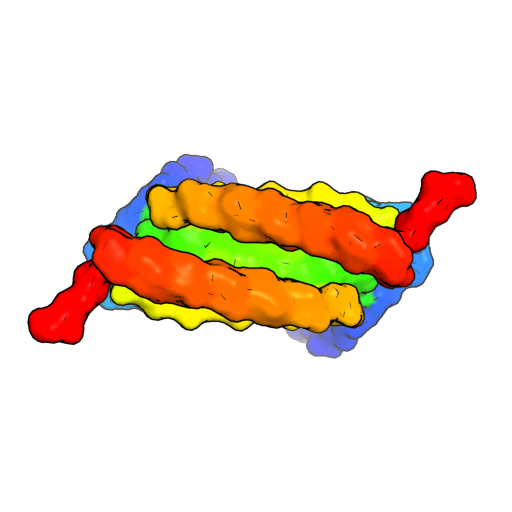? -10.719 -9.414 -16.047 1 70.44 6 VAL B C 1
ATOM 772 O O . VAL B 1 6 ? -10.641 -8.656 -15.07 1 70.44 6 VAL B O 1
ATOM 775 N N . GLN B 1 7 ? -10.922 -10.719 -15.945 1 84.62 7 GLN B N 1
ATOM 776 C CA . GLN B 1 7 ? -10.57 -11.406 -14.703 1 84.62 7 GLN B CA 1
ATOM 777 C C . GLN B 1 7 ? -9.062 -11.359 -14.469 1 84.62 7 GLN B C 1
ATOM 779 O O . GLN B 1 7 ? -8.273 -11.609 -15.383 1 84.62 7 GLN B O 1
ATOM 784 N N . LEU B 1 8 ? -8.758 -10.836 -13.375 1 91.88 8 LEU B N 1
ATOM 785 C CA . LEU B 1 8 ? -7.355 -10.797 -12.977 1 91.88 8 LEU B CA 1
ATOM 786 C C . LEU B 1 8 ? -6.809 -12.211 -12.789 1 91.88 8 LEU B C 1
ATOM 788 O O . LEU B 1 8 ? -7.406 -13.023 -12.078 1 91.88 8 LEU B O 1
ATOM 792 N N . ARG B 1 9 ? -5.789 -12.516 -13.609 1 94.44 9 ARG B N 1
ATOM 793 C CA . ARG B 1 9 ? -5.125 -13.812 -13.461 1 94.44 9 ARG B CA 1
ATOM 794 C C . ARG B 1 9 ? -3.611 -13.641 -13.375 1 94.44 9 ARG B C 1
ATOM 796 O O . ARG B 1 9 ? -3.055 -12.703 -13.953 1 94.44 9 ARG B O 1
ATOM 803 N N . ARG B 1 10 ? -3.064 -14.656 -12.734 1 95.69 10 ARG B N 1
ATOM 804 C CA . ARG B 1 10 ? -1.609 -14.664 -12.617 1 95.69 10 ARG B CA 1
ATOM 805 C C . ARG B 1 10 ? -0.95 -14.688 -13.992 1 95.69 10 ARG B C 1
ATOM 807 O O . ARG B 1 10 ? -1.39 -15.422 -14.883 1 95.69 10 ARG B O 1
ATOM 814 N N . ILE B 1 11 ? 0.036 -13.914 -14.062 1 96.75 11 ILE B N 1
ATOM 815 C CA . ILE B 1 11 ? 0.815 -13.906 -15.297 1 96.75 11 ILE B CA 1
ATOM 816 C C . ILE B 1 11 ? 1.734 -15.125 -15.336 1 96.75 11 ILE B C 1
ATOM 818 O O . ILE B 1 11 ? 2.578 -15.305 -14.453 1 96.75 11 ILE B O 1
ATOM 822 N N . GLU B 1 12 ? 1.683 -15.938 -16.312 1 97.12 12 GLU B N 1
ATOM 823 C CA . GLU B 1 12 ? 2.396 -17.203 -16.375 1 97.12 12 GLU B CA 1
ATOM 824 C C . GLU B 1 12 ? 3.834 -17.016 -16.844 1 97.12 12 GLU B C 1
ATOM 826 O O . GLU B 1 12 ? 4.742 -17.719 -16.406 1 97.12 12 GLU B O 1
ATOM 831 N N . ASN B 1 13 ? 4.027 -16.188 -17.812 1 96.75 13 ASN B N 1
ATOM 832 C CA . ASN B 1 13 ? 5.387 -15.914 -18.266 1 96.75 13 ASN B CA 1
ATOM 833 C C . ASN B 1 13 ? 6.223 -15.25 -17.188 1 96.75 13 ASN B C 1
ATOM 835 O O . ASN B 1 13 ? 5.914 -14.141 -16.75 1 96.75 13 ASN B O 1
ATOM 839 N N . LYS B 1 14 ? 7.234 -15.844 -16.844 1 95.06 14 LYS B N 1
ATOM 840 C CA . LYS B 1 14 ? 8.055 -15.414 -15.727 1 95.06 14 LYS B CA 1
ATOM 841 C C . LYS B 1 14 ? 8.664 -14.039 -15.984 1 95.06 14 LYS B C 1
ATOM 843 O O . LYS B 1 14 ? 8.672 -13.18 -15.094 1 95.06 14 LYS B O 1
ATOM 848 N N . ILE B 1 15 ? 9.219 -13.859 -17.141 1 96.44 15 ILE B N 1
ATOM 849 C CA . ILE B 1 15 ? 9.891 -12.609 -17.469 1 96.44 15 ILE B CA 1
ATOM 850 C C . ILE B 1 15 ? 8.891 -11.453 -17.438 1 96.44 15 ILE B C 1
ATOM 852 O O . ILE B 1 15 ? 9.148 -10.414 -16.828 1 96.44 15 ILE B O 1
ATOM 856 N N . ARG B 1 16 ? 7.785 -11.688 -18.078 1 96.69 16 ARG B N 1
ATOM 857 C CA . ARG B 1 16 ? 6.75 -10.664 -18.094 1 96.69 16 ARG B CA 1
ATOM 858 C C . ARG B 1 16 ? 6.223 -10.391 -16.688 1 96.69 16 ARG B C 1
ATOM 860 O O . ARG B 1 16 ? 5.945 -9.242 -16.328 1 96.69 16 ARG B O 1
ATOM 867 N N . ARG B 1 17 ? 6.039 -11.438 -15.922 1 97.06 17 ARG B N 1
ATOM 868 C CA . ARG B 1 17 ? 5.559 -11.312 -14.547 1 97.06 17 ARG B CA 1
ATOM 869 C C . ARG B 1 17 ? 6.5 -10.453 -13.711 1 97.06 17 ARG B C 1
ATOM 871 O O . ARG B 1 17 ? 6.055 -9.602 -12.945 1 97.06 17 ARG B O 1
ATOM 878 N N . GLN B 1 18 ? 7.703 -10.664 -13.93 1 96.12 18 GLN B N 1
ATOM 879 C CA . GLN B 1 18 ? 8.703 -9.906 -13.195 1 96.12 18 GLN B CA 1
ATOM 880 C C . GLN B 1 18 ? 8.68 -8.43 -13.586 1 96.12 18 GLN B C 1
ATOM 882 O O . GLN B 1 18 ? 8.797 -7.547 -12.734 1 96.12 18 GLN B O 1
ATOM 887 N N . VAL B 1 19 ? 8.609 -8.234 -14.852 1 97.5 19 VAL B N 1
ATOM 888 C CA . VAL B 1 19 ? 8.57 -6.855 -15.344 1 97.5 19 VAL B CA 1
ATOM 889 C C . VAL B 1 19 ? 7.332 -6.148 -14.812 1 97.5 19 VAL B C 1
ATOM 891 O O . VAL B 1 19 ? 7.41 -5.016 -14.336 1 97.5 19 VAL B O 1
ATOM 894 N N . THR B 1 20 ? 6.172 -6.785 -14.883 1 97.56 20 THR B N 1
ATOM 895 C CA . THR B 1 20 ? 4.922 -6.227 -14.375 1 97.56 20 THR B CA 1
ATOM 896 C C . THR B 1 20 ? 5.02 -5.949 -12.883 1 97.56 20 THR B C 1
ATOM 898 O O . THR B 1 20 ? 4.598 -4.891 -12.414 1 97.56 20 THR B O 1
ATOM 901 N N . PHE B 1 21 ? 5.562 -6.86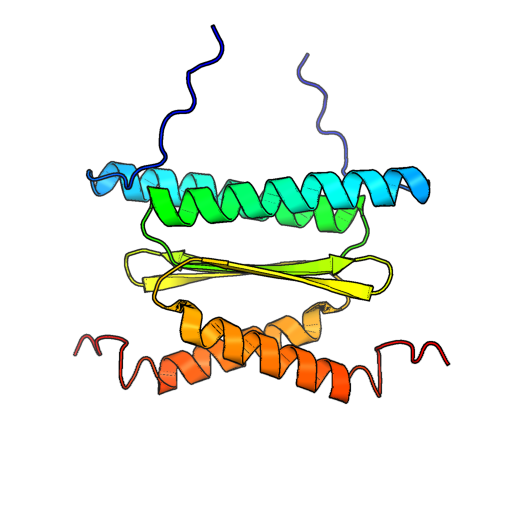3 -12.133 1 97.62 21 PHE B N 1
ATOM 902 C CA . PHE B 1 21 ? 5.734 -6.703 -10.695 1 97.62 21 PHE B CA 1
ATOM 903 C C . PHE B 1 21 ? 6.496 -5.422 -10.383 1 97.62 21 PHE B C 1
ATOM 905 O O . PHE B 1 21 ? 6.062 -4.625 -9.539 1 97.62 21 PHE B O 1
ATOM 912 N N . SER B 1 22 ? 7.531 -5.219 -11.117 1 97.12 22 SER B N 1
ATOM 913 C CA . SER B 1 22 ? 8.367 -4.051 -10.867 1 97.12 22 SER B CA 1
ATOM 914 C C . SER B 1 22 ? 7.621 -2.756 -11.172 1 97.12 22 SER B C 1
ATOM 916 O O . SER B 1 22 ? 7.688 -1.799 -10.398 1 97.12 22 SER B O 1
ATOM 918 N N . LYS B 1 23 ? 6.996 -2.816 -12.25 1 97.62 23 LYS B N 1
ATOM 919 C CA . LYS B 1 23 ? 6.27 -1.62 -12.672 1 97.62 23 LYS B CA 1
ATOM 920 C C . LYS B 1 23 ? 5.137 -1.299 -11.695 1 97.62 23 LYS B C 1
ATOM 922 O O . LYS B 1 23 ? 4.992 -0.155 -11.266 1 97.62 23 LYS B O 1
ATOM 927 N N . ARG B 1 24 ? 4.445 -2.291 -11.414 1 97.81 24 ARG B N 1
ATOM 928 C CA . ARG B 1 24 ? 3.283 -2.076 -10.555 1 97.81 24 ARG B CA 1
ATOM 929 C C . ARG B 1 24 ? 3.711 -1.73 -9.133 1 97.81 24 ARG B C 1
ATOM 931 O O . ARG B 1 24 ? 3.041 -0.955 -8.445 1 97.81 24 ARG B O 1
ATOM 938 N N . ARG B 1 25 ? 4.699 -2.33 -8.688 1 96.81 25 ARG B N 1
ATOM 939 C CA . ARG B 1 25 ? 5.219 -2.016 -7.363 1 96.81 25 ARG B CA 1
ATOM 940 C C . ARG B 1 25 ? 5.566 -0.535 -7.25 1 96.81 25 ARG B C 1
ATOM 942 O O . ARG B 1 25 ? 5.199 0.12 -6.273 1 96.81 25 ARG B O 1
ATOM 949 N N . THR B 1 26 ? 6.25 -0.002 -8.234 1 97.31 26 THR B N 1
ATOM 950 C CA . THR B 1 26 ? 6.617 1.408 -8.25 1 97.31 26 THR B CA 1
ATOM 951 C C . THR B 1 26 ? 5.375 2.293 -8.25 1 97.31 26 THR B C 1
ATOM 953 O O . THR B 1 26 ? 5.336 3.312 -7.559 1 97.31 26 THR B O 1
ATOM 956 N N . GLY B 1 27 ? 4.406 1.842 -9.023 1 97.69 27 GLY B N 1
ATOM 957 C CA . GLY B 1 27 ? 3.15 2.574 -9.055 1 97.69 27 GLY B CA 1
ATOM 958 C C . GLY B 1 27 ? 2.43 2.582 -7.719 1 97.69 27 GLY B C 1
ATOM 959 O O . GLY B 1 27 ? 1.859 3.602 -7.324 1 97.69 27 GLY B O 1
ATOM 960 N N . LEU B 1 28 ? 2.457 1.496 -7.07 1 97.62 28 LEU B N 1
ATOM 961 C CA . LEU B 1 28 ? 1.819 1.364 -5.762 1 97.62 28 LEU B CA 1
ATOM 962 C C . LEU B 1 28 ? 2.461 2.303 -4.746 1 97.62 28 LEU B C 1
ATOM 964 O O . LEU B 1 28 ? 1.76 2.996 -4.008 1 97.62 28 LEU B O 1
ATOM 968 N N . VAL B 1 29 ? 3.738 2.389 -4.773 1 96.44 29 VAL B N 1
ATOM 969 C CA . VAL B 1 29 ? 4.484 3.244 -3.857 1 96.44 29 VAL B CA 1
ATOM 970 C C . VAL B 1 29 ? 4.164 4.711 -4.145 1 96.44 29 VAL B C 1
ATOM 972 O O . VAL B 1 29 ? 3.957 5.5 -3.221 1 96.44 29 VAL B O 1
ATOM 975 N N . LYS B 1 30 ? 4.094 5.031 -5.391 1 96.5 30 LYS B N 1
ATOM 976 C CA . LYS B 1 30 ? 3.756 6.402 -5.77 1 96.5 30 LYS B CA 1
ATOM 977 C C . LYS B 1 30 ? 2.385 6.801 -5.227 1 96.5 30 LYS B C 1
ATOM 979 O O . LYS B 1 30 ? 2.215 7.902 -4.703 1 96.5 30 LYS B O 1
ATOM 984 N N . LYS B 1 31 ? 1.524 5.883 -5.367 1 97 31 LYS B N 1
ATOM 985 C CA . LYS B 1 31 ? 0.175 6.172 -4.891 1 97 31 LYS B CA 1
ATOM 986 C C . LYS B 1 31 ? 0.142 6.305 -3.373 1 97 31 LYS B C 1
ATOM 988 O O . LYS B 1 31 ? -0.622 7.109 -2.832 1 97 31 LYS B O 1
ATOM 993 N N . ALA B 1 32 ? 0.884 5.508 -2.705 1 95.94 32 ALA B N 1
ATOM 994 C CA . ALA B 1 32 ? 0.987 5.609 -1.252 1 95.94 32 ALA B CA 1
ATOM 995 C C . ALA B 1 32 ? 1.558 6.961 -0.833 1 95.94 32 ALA B C 1
ATOM 997 O O . ALA B 1 32 ? 1.072 7.582 0.116 1 95.94 32 ALA B O 1
ATOM 998 N N . GLN B 1 33 ? 2.543 7.445 -1.47 1 95.38 33 GLN B N 1
ATOM 999 C CA . GLN B 1 33 ? 3.141 8.75 -1.2 1 95.38 33 GLN B CA 1
ATOM 1000 C C . GLN B 1 33 ? 2.133 9.875 -1.427 1 95.38 33 GLN B C 1
ATOM 1002 O O . GLN B 1 33 ? 2.072 10.82 -0.645 1 95.38 33 GLN B O 1
ATOM 1007 N N . GLU B 1 34 ? 1.446 9.766 -2.461 1 96.25 34 GLU B N 1
ATOM 1008 C CA . GLU B 1 34 ? 0.45 10.781 -2.797 1 96.25 34 GLU B CA 1
ATOM 1009 C C . GLU B 1 34 ? -0.609 10.898 -1.705 1 96.25 34 GLU B C 1
ATOM 1011 O O . GLU B 1 34 ? -0.963 12 -1.291 1 96.25 34 GLU B O 1
ATOM 1016 N N . ILE B 1 35 ? -1.092 9.781 -1.335 1 96.38 35 ILE B N 1
ATOM 1017 C CA . ILE B 1 35 ? -2.098 9.781 -0.28 1 96.38 35 ILE B CA 1
ATOM 1018 C C . ILE B 1 35 ? -1.53 10.445 0.974 1 96.38 35 ILE B C 1
ATOM 1020 O O . ILE B 1 35 ? -2.223 11.219 1.644 1 96.38 35 ILE B O 1
ATOM 1024 N N . SER B 1 36 ? -0.331 10.102 1.283 1 94.94 36 SER B N 1
ATOM 1025 C CA . SER B 1 36 ? 0.313 10.641 2.479 1 94.94 36 SER B CA 1
ATOM 1026 C C . SER B 1 36 ? 0.394 12.156 2.426 1 94.94 36 SER B C 1
ATOM 1028 O O . SER B 1 36 ? 0.057 12.836 3.398 1 94.94 36 SER B O 1
ATOM 1030 N N . VAL B 1 37 ? 0.773 12.711 1.342 1 95.38 37 VAL B N 1
ATOM 1031 C CA . VAL B 1 37 ? 0.974 14.148 1.212 1 95.38 37 VAL B CA 1
ATOM 1032 C C . VAL B 1 37 ? -0.377 14.844 1.07 1 95.38 37 VAL B C 1
ATOM 1034 O O . VAL B 1 37 ? -0.661 15.812 1.782 1 95.38 37 VAL B O 1
ATOM 1037 N N . LEU B 1 38 ? -1.219 14.328 0.25 1 95.88 38 LEU B N 1
ATOM 1038 C CA . LEU B 1 38 ? -2.492 14.977 -0.035 1 95.88 38 LEU B CA 1
ATOM 1039 C C . LEU B 1 38 ? -3.391 14.977 1.197 1 95.88 38 LEU B C 1
ATOM 1041 O O . LEU B 1 38 ? -4.094 15.961 1.458 1 95.88 38 LEU B O 1
ATOM 1045 N N . CYS B 1 39 ? -3.309 13.891 1.941 1 96.5 39 CYS B N 1
ATOM 1046 C CA . CYS B 1 39 ? -4.312 13.703 2.98 1 96.5 39 CYS B CA 1
ATOM 1047 C C . CYS B 1 39 ? -3.68 13.742 4.367 1 96.5 39 CYS B C 1
ATOM 1049 O O . CYS B 1 39 ? -4.34 13.438 5.363 1 96.5 39 CYS B O 1
ATOM 1051 N N . ASP B 1 40 ? -2.436 14.023 4.402 1 93.94 40 ASP B N 1
ATOM 1052 C CA . ASP B 1 40 ? -1.746 14.039 5.688 1 93.94 40 ASP B CA 1
ATOM 1053 C C . ASP B 1 40 ? -1.981 12.742 6.453 1 93.94 40 ASP B C 1
ATOM 1055 O O . ASP B 1 40 ? -2.387 12.766 7.621 1 93.94 40 ASP B O 1
ATOM 1059 N N . ALA B 1 41 ? -1.834 11.742 5.766 1 92.75 41 ALA B N 1
ATOM 1060 C CA . ALA B 1 41 ? -2.062 10.406 6.316 1 92.75 41 ALA B CA 1
ATOM 1061 C C . ALA B 1 41 ? -0.756 9.633 6.43 1 92.75 41 ALA B C 1
ATOM 1063 O O . ALA B 1 41 ? 0.204 9.906 5.703 1 92.75 41 ALA B O 1
ATOM 1064 N N . ASP B 1 42 ? -0.718 8.758 7.328 1 87.56 42 ASP B N 1
ATOM 1065 C CA . ASP B 1 42 ? 0.407 7.836 7.445 1 87.56 42 ASP B CA 1
ATOM 1066 C C . ASP B 1 42 ? 0.136 6.539 6.688 1 87.56 42 ASP B C 1
ATOM 1068 O O . ASP B 1 42 ? -0.931 5.941 6.832 1 87.56 42 ASP B O 1
ATOM 1072 N N . VAL B 1 43 ? 1.094 6.18 5.863 1 90.31 43 VAL B N 1
ATOM 1073 C CA . VAL B 1 43 ? 0.907 4.996 5.031 1 90.31 43 VAL B CA 1
ATOM 1074 C C . VAL B 1 43 ? 2.145 4.105 5.113 1 90.31 43 VAL B C 1
ATOM 1076 O O . VAL B 1 43 ? 3.275 4.602 5.109 1 90.31 43 VAL B O 1
ATOM 1079 N N . ALA B 1 44 ? 1.913 2.838 5.188 1 85.94 44 ALA B N 1
ATOM 1080 C CA . ALA B 1 44 ? 2.99 1.855 5.113 1 85.94 44 ALA B CA 1
ATOM 1081 C C . ALA B 1 44 ? 2.629 0.712 4.172 1 85.94 44 ALA B C 1
ATOM 1083 O O . ALA B 1 44 ? 1.48 0.263 4.141 1 85.94 44 ALA B O 1
ATOM 1084 N N . LEU B 1 45 ? 3.637 0.238 3.445 1 88.56 45 LEU B N 1
ATOM 1085 C CA . LEU B 1 45 ? 3.459 -0.812 2.447 1 88.56 45 LEU B CA 1
ATOM 1086 C C . LEU B 1 45 ? 4.555 -1.865 2.566 1 88.56 45 LEU B C 1
ATOM 1088 O O . LEU B 1 45 ? 5.723 -1.53 2.771 1 88.56 45 LEU B O 1
ATOM 1092 N N . ILE B 1 46 ? 4.129 -3.117 2.412 1 84.19 46 ILE B N 1
ATOM 1093 C CA . ILE B 1 46 ? 5.066 -4.23 2.338 1 84.19 46 ILE B CA 1
ATOM 1094 C C . ILE B 1 46 ? 4.699 -5.141 1.167 1 84.19 46 ILE B C 1
ATOM 1096 O O . ILE B 1 46 ? 3.537 -5.516 1.006 1 84.19 46 ILE B O 1
ATOM 1100 N N . VAL B 1 47 ? 5.715 -5.441 0.385 1 89.25 47 VAL B N 1
AT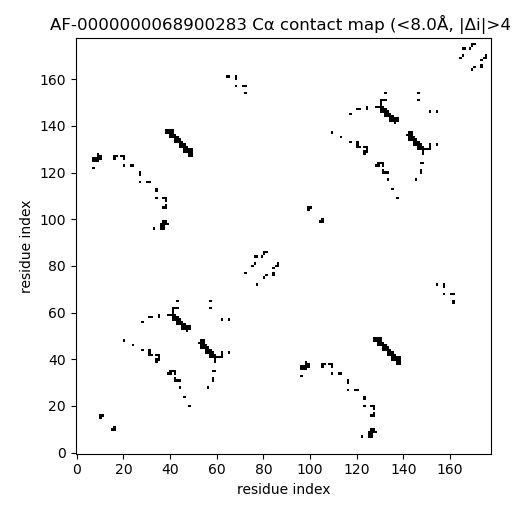OM 1101 C CA . VAL B 1 47 ? 5.484 -6.305 -0.77 1 89.25 47 VAL B CA 1
ATOM 1102 C C . VAL B 1 47 ? 6.57 -7.371 -0.843 1 89.25 47 VAL B C 1
ATOM 1104 O O . VAL B 1 47 ? 7.762 -7.062 -0.747 1 89.25 47 VAL B O 1
ATOM 1107 N N . PHE B 1 48 ? 6.121 -8.57 -0.964 1 86.69 48 PHE B N 1
ATOM 1108 C CA . PHE B 1 48 ? 7.051 -9.664 -1.222 1 86.69 48 PHE B CA 1
ATOM 1109 C C . PHE B 1 48 ? 6.961 -10.117 -2.672 1 86.69 48 PHE B C 1
ATOM 1111 O O . PHE B 1 48 ? 5.867 -10.391 -3.176 1 86.69 48 PHE B O 1
ATOM 1118 N N . SER B 1 49 ? 8.109 -10.18 -3.252 1 88.12 49 SER B N 1
ATOM 1119 C CA . SER B 1 49 ? 8.141 -10.695 -4.617 1 88.12 49 SER B CA 1
ATOM 1120 C C . SER B 1 49 ? 7.902 -12.195 -4.648 1 88.12 49 SER B C 1
ATOM 1122 O O . SER B 1 49 ? 8.008 -12.867 -3.619 1 88.12 49 SER B O 1
ATOM 1124 N N . PRO B 1 50 ? 7.598 -12.672 -5.863 1 84.31 50 PRO B N 1
ATOM 1125 C CA . PRO B 1 50 ? 7.465 -14.125 -5.992 1 84.31 50 PRO B CA 1
ATOM 1126 C C . PRO B 1 50 ? 8.734 -14.875 -5.602 1 84.31 50 PRO B C 1
ATOM 1128 O O . PRO B 1 50 ? 8.664 -16 -5.113 1 84.31 50 PRO B O 1
ATOM 1131 N N . LYS B 1 51 ? 9.859 -14.258 -5.77 1 84.62 51 LYS B N 1
ATOM 1132 C CA . LYS B 1 51 ? 11.133 -14.883 -5.422 1 84.62 51 LYS B CA 1
ATOM 1133 C C . LYS B 1 51 ? 11.422 -14.75 -3.926 1 84.62 51 LYS B C 1
ATOM 1135 O O . LYS B 1 51 ? 12.398 -15.312 -3.424 1 84.62 51 LYS B O 1
ATOM 1140 N N . GLY B 1 52 ? 10.633 -13.953 -3.344 1 78.44 52 GLY B N 1
ATOM 1141 C CA . GLY B 1 52 ? 10.773 -13.844 -1.9 1 78.44 52 GLY B CA 1
ATOM 1142 C C . GLY B 1 52 ? 11.477 -12.57 -1.465 1 78.44 52 GLY B C 1
ATOM 1143 O O . GLY B 1 52 ? 11.742 -12.383 -0.277 1 78.44 52 GLY B O 1
ATOM 1144 N N . LYS B 1 53 ? 11.742 -11.789 -2.41 1 83.19 53 LYS B N 1
ATOM 1145 C CA . LYS B 1 53 ? 12.383 -10.523 -2.062 1 83.19 53 LYS B CA 1
ATOM 1146 C C . LYS B 1 53 ? 11.391 -9.562 -1.412 1 83.19 53 LYS B C 1
ATOM 1148 O O . LYS B 1 53 ? 10.258 -9.422 -1.879 1 83.19 53 LYS B O 1
ATOM 1153 N N . LEU B 1 54 ? 11.859 -8.945 -0.29 1 80.81 54 LEU B N 1
ATOM 1154 C CA . LEU B 1 54 ? 11.008 -8.039 0.471 1 80.81 54 LEU B CA 1
ATOM 1155 C C . LEU B 1 54 ? 11.211 -6.594 0.02 1 80.81 54 LEU B C 1
ATOM 1157 O O . LEU B 1 54 ? 12.344 -6.137 -0.121 1 80.81 54 LEU B O 1
ATOM 1161 N N . PHE B 1 55 ? 10.125 -5.867 -0.259 1 86.19 55 PHE B N 1
ATOM 1162 C CA . PHE B 1 55 ? 10.086 -4.43 -0.514 1 86.19 55 PHE B CA 1
ATOM 1163 C C . PHE B 1 55 ? 9.195 -3.723 0.501 1 86.19 55 PHE B C 1
ATOM 1165 O O . PHE B 1 55 ? 8.125 -4.223 0.851 1 86.19 55 PHE B O 1
ATOM 1172 N N . GLU B 1 56 ? 9.68 -2.605 0.993 1 82.06 56 GLU B N 1
ATOM 1173 C CA . GLU B 1 56 ? 8.898 -1.87 1.984 1 82.06 56 GLU B CA 1
ATOM 1174 C C . GLU B 1 56 ? 8.891 -0.374 1.684 1 82.06 56 GLU B C 1
ATOM 1176 O O . GLU B 1 56 ? 9.836 0.147 1.081 1 82.06 56 GLU B O 1
ATOM 1181 N N . TYR B 1 57 ? 7.797 0.262 2.102 1 86.38 57 TYR B N 1
ATOM 1182 C CA . TYR B 1 57 ? 7.637 1.707 1.984 1 86.38 57 TYR B CA 1
ATOM 1183 C C . TYR B 1 57 ? 6.793 2.258 3.127 1 86.38 57 TYR B C 1
ATOM 1185 O O . TYR B 1 57 ? 5.852 1.603 3.58 1 86.38 57 TYR B O 1
ATOM 1193 N N . SER B 1 58 ? 7.254 3.379 3.646 1 85.69 58 SER B N 1
ATOM 1194 C CA . SER B 1 58 ? 6.438 4.062 4.648 1 85.69 58 SER B CA 1
ATOM 1195 C C . SER B 1 58 ? 6.531 5.578 4.496 1 85.69 58 SER B C 1
ATOM 1197 O O . SER B 1 58 ? 7.578 6.105 4.121 1 85.69 58 SER B O 1
ATOM 1199 N N . ALA B 1 59 ? 5.426 6.121 4.664 1 82.81 59 ALA B N 1
ATOM 1200 C CA . ALA B 1 59 ? 5.359 7.578 4.629 1 82.81 59 ALA B CA 1
ATOM 1201 C C . ALA B 1 59 ? 4.461 8.117 5.742 1 82.81 59 A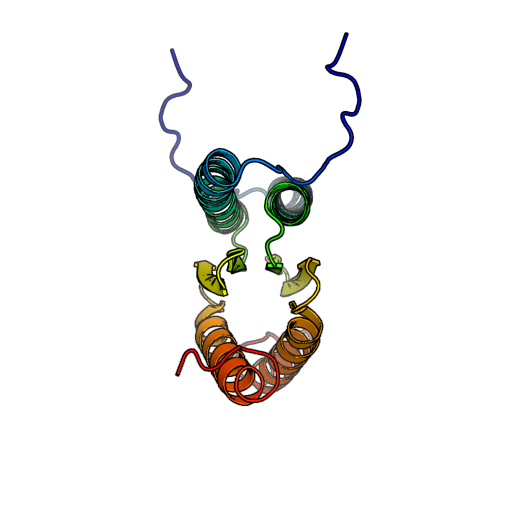LA B C 1
ATOM 1203 O O . ALA B 1 59 ? 3.439 7.504 6.07 1 82.81 59 ALA B O 1
ATOM 1204 N N . GLY B 1 60 ? 4.926 9.156 6.34 1 79.25 60 GLY B N 1
ATOM 1205 C CA . GLY B 1 60 ? 4.148 9.781 7.395 1 79.25 60 GLY B CA 1
ATOM 1206 C C . GLY B 1 60 ? 4.934 9.977 8.68 1 79.25 60 GLY B C 1
ATOM 1207 O O . GLY B 1 60 ? 5.969 9.344 8.883 1 79.25 60 GLY B O 1
ATOM 1208 N N . SER B 1 61 ? 4.688 10.938 9.422 1 65.06 61 SER B N 1
ATOM 1209 C CA . SER B 1 61 ? 5.406 11.328 10.633 1 65.06 61 SER B CA 1
ATOM 1210 C C . SER B 1 61 ? 5.305 10.25 11.711 1 65.06 61 SER B C 1
ATOM 1212 O O . SER B 1 61 ? 6.18 10.148 12.57 1 65.06 61 SER B O 1
ATOM 1214 N N . ARG B 1 62 ? 4.285 9.578 11.68 1 58.72 62 ARG B N 1
ATOM 1215 C CA . ARG B 1 62 ? 4.047 8.648 12.781 1 58.72 62 ARG B CA 1
ATOM 1216 C C . ARG B 1 62 ? 4.758 7.32 12.539 1 58.72 62 ARG B C 1
ATOM 1218 O O . ARG B 1 62 ? 4.801 6.465 13.422 1 58.72 62 ARG B O 1
ATOM 1225 N N . PHE B 1 63 ? 5.367 7.102 11.406 1 59.62 63 PHE B N 1
ATOM 1226 C CA . PHE B 1 63 ? 5.816 5.766 11.023 1 59.62 63 PHE B CA 1
ATOM 1227 C C . PHE B 1 63 ? 7.168 5.453 11.648 1 59.62 63 PHE B C 1
ATOM 1229 O O . PHE B 1 63 ? 7.762 4.41 11.367 1 59.62 63 PHE B O 1
ATOM 1236 N N . GLU B 1 64 ? 7.766 6.246 12.438 1 56.28 64 GLU B N 1
ATOM 1237 C CA . GLU B 1 64 ? 8.906 5.699 13.164 1 56.28 64 GLU B CA 1
ATOM 1238 C C . GLU B 1 64 ? 8.609 4.297 13.688 1 56.28 64 GLU B C 1
ATOM 1240 O O . GLU B 1 64 ? 9.477 3.42 13.656 1 56.28 64 GLU B O 1
ATOM 1245 N N . PHE B 1 65 ? 7.492 4.066 13.977 1 54.12 65 PHE B N 1
ATOM 1246 C CA . PHE B 1 65 ? 7.109 2.795 14.578 1 54.12 65 PHE B CA 1
ATOM 1247 C C . PHE B 1 65 ? 7.004 1.703 13.516 1 54.12 65 PHE B C 1
ATOM 1249 O O . PHE B 1 65 ? 7.34 0.546 13.773 1 54.12 65 PHE B O 1
ATOM 1256 N N . LEU B 1 66 ? 6.617 2.189 12.32 1 57.56 66 LEU B N 1
ATOM 1257 C CA . LEU B 1 66 ? 6.469 1.173 11.289 1 57.56 66 LEU B CA 1
ATOM 1258 C C . LEU B 1 66 ? 7.805 0.5 10.992 1 57.56 66 LEU B C 1
ATOM 1260 O O . LEU B 1 66 ? 7.855 -0.705 10.727 1 57.56 66 LEU B O 1
ATOM 1264 N N . GLN B 1 67 ? 8.766 1.298 11.117 1 58.59 67 GLN B N 1
ATOM 1265 C CA . GLN B 1 67 ? 10.086 0.702 10.961 1 58.59 67 GLN B CA 1
ATOM 1266 C C . GLN B 1 67 ? 10.297 -0.431 11.961 1 58.59 67 GLN B C 1
ATOM 1268 O O . GLN B 1 67 ? 10.844 -1.479 11.617 1 58.59 67 GLN B O 1
ATOM 1273 N N . GLU B 1 68 ? 9.938 -0.129 13.086 1 59.41 68 GLU B N 1
ATOM 1274 C CA . GLU B 1 68 ? 10.078 -1.168 14.102 1 59.41 68 GLU B CA 1
ATOM 1275 C C . GLU B 1 68 ? 9.195 -2.369 13.789 1 59.41 68 GLU B C 1
ATOM 1277 O O . GLU B 1 68 ? 9.609 -3.518 13.969 1 59.41 68 GLU B O 1
ATOM 1282 N N . LEU B 1 69 ? 8.125 -2.043 13.266 1 58.28 69 LEU B N 1
ATOM 1283 C CA . LEU B 1 69 ? 7.191 -3.105 12.898 1 58.28 69 LEU B CA 1
ATOM 1284 C C . LEU B 1 69 ? 7.762 -3.967 11.781 1 58.28 69 LEU B C 1
ATOM 1286 O O . LEU B 1 69 ? 7.711 -5.199 11.852 1 58.28 69 LEU B O 1
ATOM 1290 N N . LEU B 1 70 ? 8.18 -3.229 10.891 1 59.34 70 LEU B N 1
ATOM 1291 C CA . LEU B 1 70 ? 8.766 -3.924 9.75 1 59.34 70 LEU B CA 1
ATOM 1292 C C . LEU B 1 70 ? 9.953 -4.777 10.195 1 59.34 70 LEU B C 1
ATOM 1294 O O . LEU B 1 70 ? 10.102 -5.918 9.742 1 59.34 70 LEU B O 1
ATOM 1298 N N . LEU B 1 71 ? 10.672 -4.25 11.07 1 59 71 LEU B N 1
ATOM 1299 C CA . LEU B 1 71 ? 11.812 -4.977 11.609 1 59 71 LEU B CA 1
ATOM 1300 C C . LEU B 1 71 ? 11.359 -6.242 12.336 1 59 71 LEU B C 1
ATOM 1302 O O . LEU B 1 71 ? 11.953 -7.309 12.164 1 59 71 LEU B O 1
ATOM 1306 N N . ASN B 1 72 ? 10.375 -6.098 13.055 1 58.94 72 ASN B N 1
ATOM 1307 C CA . ASN B 1 72 ? 9.859 -7.246 13.797 1 58.94 72 ASN B CA 1
ATOM 1308 C C . ASN B 1 72 ? 9.297 -8.305 12.859 1 58.94 72 ASN B C 1
ATOM 1310 O O . ASN B 1 72 ? 9.453 -9.5 13.102 1 58.94 72 ASN B O 1
ATOM 1314 N N . LEU B 1 73 ? 8.719 -7.832 11.867 1 57.03 73 LEU B N 1
ATOM 1315 C CA . LEU B 1 73 ? 8.195 -8.75 10.859 1 57.03 73 LEU B CA 1
ATOM 1316 C C . LEU B 1 73 ? 9.328 -9.523 10.188 1 57.03 73 LEU B C 1
ATOM 1318 O O . LEU B 1 73 ? 9.219 -10.727 9.961 1 57.03 73 LEU B O 1
ATOM 1322 N N . LEU B 1 74 ? 10.242 -8.82 9.906 1 56.97 74 LEU B N 1
ATOM 1323 C CA . LEU B 1 74 ? 11.406 -9.43 9.266 1 56.97 74 LEU B CA 1
ATOM 1324 C C . LEU B 1 74 ? 12.07 -10.445 10.188 1 56.97 74 LEU B C 1
ATOM 1326 O O . LEU B 1 74 ? 12.5 -11.508 9.734 1 56.97 74 LEU B O 1
ATOM 1330 N N . LEU B 1 75 ? 12.102 -10.047 11.391 1 55.97 75 LEU B N 1
ATOM 1331 C CA . LEU B 1 75 ? 12.703 -10.945 12.367 1 55.97 75 LEU B CA 1
ATOM 1332 C C . LEU B 1 75 ? 11.852 -12.195 12.547 1 55.97 75 LEU B C 1
ATOM 1334 O O . LEU B 1 75 ? 12.383 -13.297 12.719 1 55.97 75 LEU B O 1
ATOM 1338 N N . ARG B 1 76 ? 10.688 -11.961 12.586 1 53.06 76 ARG B N 1
ATOM 1339 C CA . ARG B 1 76 ? 9.773 -13.086 12.711 1 53.06 76 ARG B CA 1
ATOM 1340 C C . ARG B 1 76 ? 9.789 -13.953 11.453 1 53.06 76 ARG B C 1
ATOM 1342 O O . ARG B 1 76 ? 9.727 -15.18 11.539 1 53.06 76 ARG B O 1
ATOM 1349 N N . LYS B 1 77 ? 9.672 -13.305 10.438 1 50.59 77 LYS B N 1
ATOM 1350 C CA . LYS B 1 77 ? 9.844 -14.078 9.203 1 50.59 77 LYS B CA 1
ATOM 1351 C C . LYS B 1 77 ? 11.172 -14.836 9.203 1 50.59 77 LYS B C 1
ATOM 1353 O O . LYS B 1 77 ? 11.234 -15.992 8.781 1 50.59 77 LYS B O 1
ATOM 1358 N N . ARG B 1 78 ? 12.148 -14.031 9.609 1 47.78 78 ARG B N 1
ATOM 1359 C CA . ARG B 1 78 ? 13.406 -14.75 9.766 1 47.78 78 ARG B CA 1
ATOM 1360 C C . ARG B 1 78 ? 13.25 -15.906 10.75 1 47.78 78 ARG B C 1
ATOM 1362 O O . ARG B 1 78 ? 13.82 -16.984 10.547 1 47.78 78 ARG B O 1
ATOM 1369 N N . SER B 1 79 ? 12.547 -15.57 11.758 1 45.38 79 SER B N 1
ATOM 1370 C CA . SER B 1 79 ? 12.32 -16.703 12.648 1 45.38 79 SER B CA 1
ATOM 1371 C C . SER B 1 79 ? 11.367 -17.719 12.023 1 45.38 79 SER B C 1
ATOM 1373 O O . SER B 1 79 ? 11.57 -18.922 12.133 1 45.38 79 SER B O 1
ATOM 1375 N N . HIS B 1 80 ? 10.273 -17.25 11.516 1 41.09 80 HIS B N 1
ATOM 1376 C CA . HIS B 1 80 ? 9.398 -18.203 10.828 1 41.09 80 HIS B CA 1
ATOM 1377 C C . HIS B 1 80 ? 9.898 -18.484 9.422 1 41.09 80 HIS B C 1
ATOM 1379 O O . HIS B 1 80 ? 9.633 -19.562 8.867 1 41.09 80 HIS B O 1
ATOM 1385 N N . ILE B 1 81 ? 10.531 -17.641 8.633 1 41.91 81 ILE B N 1
ATOM 1386 C CA . ILE B 1 81 ? 11.273 -18.203 7.516 1 41.91 81 ILE B CA 1
ATOM 1387 C C . ILE B 1 81 ? 12.352 -19.156 8.039 1 41.91 81 ILE B C 1
ATOM 1389 O O . ILE B 1 81 ? 12.75 -20.094 7.344 1 41.91 81 ILE B O 1
ATOM 1393 N N . TYR B 1 82 ? 12.977 -19.312 9.094 1 37.25 82 TYR B N 1
ATOM 1394 C CA . TYR B 1 82 ? 13.461 -20.609 9.523 1 37.25 82 TYR B CA 1
ATOM 1395 C C . TYR B 1 82 ? 12.328 -21.625 9.602 1 37.25 82 TYR B C 1
ATOM 1397 O O . TYR B 1 82 ? 12.516 -22.812 9.297 1 37.25 82 TYR B O 1
ATOM 1405 N N . SER B 1 83 ? 11.156 -21.688 9.883 1 35.69 83 SER B N 1
ATOM 1406 C CA . SER B 1 83 ? 10.312 -22.797 9.477 1 35.69 83 SER B CA 1
ATOM 1407 C C . SER B 1 83 ? 9.797 -22.609 8.047 1 35.69 83 SER B C 1
ATOM 1409 O O . SER B 1 83 ? 9.727 -23.578 7.281 1 35.69 83 SER B O 1
ATOM 1411 N N . CYS B 1 84 ? 9.008 -21.625 7.367 1 36.06 84 CYS B N 1
ATOM 1412 C CA . CYS B 1 84 ? 8.594 -21.75 5.977 1 36.06 84 CYS B CA 1
ATOM 1413 C C . CYS B 1 84 ? 9.531 -20.984 5.051 1 36.06 84 CYS B C 1
ATOM 1415 O O . CYS B 1 84 ? 9.297 -20.906 3.846 1 36.06 84 CYS B O 1
ATOM 1417 N N . LEU B 1 85 ? 10.391 -20.156 5.242 1 32.03 85 LEU B N 1
ATOM 1418 C CA . LEU B 1 85 ? 11.336 -19.672 4.238 1 32.03 85 LEU B CA 1
ATOM 1419 C C . LEU B 1 85 ? 12.383 -20.734 3.92 1 32.03 85 LEU B C 1
ATOM 1421 O O . LEU B 1 85 ? 12.914 -21.375 4.828 1 32.03 85 LEU B O 1
ATOM 1425 N N . PRO B 1 86 ? 12.531 -21.297 2.582 1 31.67 86 PRO B N 1
ATOM 1426 C CA . PRO B 1 86 ? 13.672 -22.172 2.25 1 31.67 86 PRO B CA 1
ATOM 1427 C C . PRO B 1 86 ? 15.016 -21.531 2.584 1 31.67 86 PRO B C 1
ATOM 1429 O O . PRO B 1 86 ? 15.148 -20.297 2.535 1 31.67 86 PRO B O 1
ATOM 1432 N N . THR B 1 87 ? 15.812 -21.875 3.578 1 29.02 87 THR B N 1
ATOM 1433 C CA . THR B 1 87 ? 17.266 -21.844 3.771 1 29.02 87 THR B CA 1
ATOM 1434 C C . THR B 1 87 ? 17.984 -22.203 2.48 1 29.02 87 THR B C 1
ATOM 1436 O O . THR B 1 87 ? 17.875 -23.328 1.997 1 29.02 87 THR B O 1
ATOM 1439 N N . TYR B 1 88 ? 18.047 -21.422 1.411 1 24.28 88 TYR B N 1
ATOM 1440 C CA . TYR B 1 88 ? 19.016 -21.859 0.417 1 24.28 88 TYR B CA 1
ATOM 1441 C C . TYR B 1 88 ? 20.391 -22.031 1.041 1 24.28 88 TYR B C 1
ATOM 1443 O O . TYR B 1 88 ? 21.016 -21.062 1.488 1 24.28 88 TYR B O 1
ATOM 1451 N N . ILE B 1 89 ? 20.562 -23.047 2.031 1 22.03 89 ILE B N 1
ATOM 1452 C CA . ILE B 1 89 ? 21.844 -23.734 1.909 1 22.03 89 ILE B CA 1
ATOM 1453 C C . ILE B 1 89 ? 21.906 -24.5 0.589 1 22.03 89 ILE B C 1
ATOM 1455 O O . ILE B 1 89 ? 20.953 -25.188 0.224 1 22.03 89 ILE B O 1
#